Protein AF-A0A9N9DN02-F1 (afdb_monomer)

Organism: NCBI:txid60492

Foldseek 3Di:
DDDDDDPDDPPPVVVPDDDPADEAEDEPDVVRVVVLVVVQVCCCPVVVRPPYHYHYDPVNVVVVVVVVVCVVCVVVVVVVVVVVVVCVVDPVNVVVVVVVVVVVVD

InterPro domains:
  IPR012337 Ribonuclease H-like superfamily [SSF53098] (22-90)
  IPR052035 Zinc finger BED domain-containing [PTHR46481] (24-102)

Sequence (106 aa):
MNHKNAHNRAPVRDYLLPTSDGGITTDNASNMIAMGRVLKDKMYNEFNNQHLQHFHCGAHILNIIVEEGIKLISKEISKAREFSMKLRNSLSLIRELKQIFEMSVN

pLDDT: mean 77.1, std 18.7, range [35.38, 96.94]

Mean predicted aligned error: 14.73 Å

Solvent-accessible surface area (backbone atoms only — not comparable to full-atom values): 6458 Å² total; per-residue (Å²): 136,84,89,75,88,77,75,92,68,82,62,76,56,76,81,76,62,73,74,103,42,63,72,48,73,34,58,78,49,71,68,42,49,52,46,50,51,53,50,46,51,46,37,33,74,77,66,70,40,82,61,62,43,79,42,71,34,62,70,53,55,49,49,53,54,50,52,56,53,44,61,78,44,43,67,60,53,49,51,53,50,54,50,50,51,54,39,75,77,25,73,64,56,46,50,53,53,50,50,58,62,61,63,74,76,118

Structure (mmCIF, N/CA/C/O backbone):
data_AF-A0A9N9DN02-F1
#
_entry.id   AF-A0A9N9DN02-F1
#
loop_
_atom_site.group_PDB
_atom_site.id
_atom_site.type_symbol
_atom_site.label_atom_id
_atom_site.label_alt_id
_atom_site.label_comp_id
_atom_site.label_asym_id
_atom_site.label_entity_id
_atom_site.label_seq_id
_atom_site.pdbx_PDB_ins_code
_atom_site.Cartn_x
_atom_site.Cartn_y
_atom_site.Cartn_z
_atom_site.occupancy
_atom_site.B_iso_or_equiv
_atom_site.auth_seq_id
_atom_site.auth_comp_id
_atom_site.auth_asym_id
_atom_site.auth_atom_id
_atom_site.pdbx_PDB_model_num
ATOM 1 N N . MET A 1 1 ? -2.718 -46.214 -26.823 1.00 38.31 1 MET A N 1
ATOM 2 C CA . MET A 1 1 ? -1.670 -45.441 -26.121 1.00 38.31 1 MET A CA 1
ATOM 3 C C . MET A 1 1 ? -2.368 -44.284 -25.418 1.00 38.31 1 MET A C 1
ATOM 5 O O . MET A 1 1 ? -3.168 -43.612 -26.051 1.00 38.31 1 MET A O 1
ATOM 9 N N . ASN A 1 2 ? -2.218 -44.205 -24.095 1.00 35.38 2 ASN A N 1
ATOM 10 C CA . ASN A 1 2 ? -3.134 -43.540 -23.160 1.00 35.38 2 ASN A CA 1
ATOM 11 C C . ASN A 1 2 ? -3.279 -42.015 -23.326 1.00 35.38 2 ASN A C 1
ATOM 13 O O . ASN A 1 2 ? -2.292 -41.297 -23.456 1.00 35.38 2 ASN A O 1
ATOM 17 N N . HIS A 1 3 ? -4.528 -41.558 -23.177 1.00 42.97 3 HIS A N 1
ATOM 18 C CA . HIS A 1 3 ? -4.946 -40.199 -22.825 1.00 42.97 3 HIS A CA 1
ATOM 19 C C . HIS A 1 3 ? -4.157 -39.638 -21.639 1.00 42.97 3 HIS A C 1
ATOM 21 O O . HIS A 1 3 ? -4.158 -40.283 -20.592 1.00 42.97 3 HIS A O 1
ATOM 27 N N . LYS A 1 4 ? -3.660 -38.394 -21.740 1.00 43.09 4 LYS A N 1
ATOM 28 C CA . LYS A 1 4 ? -3.695 -37.411 -20.638 1.00 43.09 4 LYS A CA 1
ATOM 29 C C . LYS A 1 4 ? -3.827 -35.988 -21.188 1.00 43.09 4 LYS A C 1
ATOM 31 O O . LYS A 1 4 ? -2.881 -35.424 -21.724 1.00 43.09 4 LYS A O 1
ATOM 36 N N . ASN A 1 5 ? -5.020 -35.422 -21.000 1.00 48.03 5 ASN A N 1
ATOM 37 C CA . ASN A 1 5 ? -5.273 -33.986 -20.995 1.00 48.03 5 ASN A CA 1
ATOM 38 C C . ASN A 1 5 ? -4.391 -33.337 -19.921 1.00 48.03 5 ASN A C 1
ATOM 40 O O . ASN A 1 5 ? -4.633 -33.519 -18.726 1.00 48.03 5 ASN A O 1
ATOM 44 N N . ALA A 1 6 ? -3.371 -32.589 -20.334 1.00 38.59 6 ALA A N 1
ATOM 45 C CA . ALA A 1 6 ? -2.649 -31.698 -19.442 1.00 38.59 6 ALA A CA 1
ATOM 46 C C . ALA A 1 6 ? -3.388 -30.361 -19.431 1.00 38.59 6 ALA A C 1
ATOM 48 O O . ALA A 1 6 ? -3.251 -29.533 -20.328 1.00 38.59 6 ALA A O 1
ATOM 49 N N . HIS A 1 7 ? -4.236 -30.204 -18.419 1.00 40.31 7 HIS A N 1
ATOM 50 C CA . HIS A 1 7 ? -4.848 -28.938 -18.068 1.00 40.31 7 HIS A CA 1
ATOM 51 C C . HIS A 1 7 ? -3.811 -27.814 -18.048 1.00 40.31 7 HIS A C 1
ATOM 53 O O . HIS A 1 7 ? -2.778 -27.899 -17.385 1.00 40.31 7 HIS A O 1
ATOM 59 N N . ASN A 1 8 ? -4.171 -26.755 -18.762 1.00 47.66 8 ASN A N 1
ATOM 60 C CA . ASN A 1 8 ? -3.551 -25.447 -18.816 1.00 47.66 8 ASN A CA 1
ATOM 61 C C . ASN A 1 8 ? -3.278 -24.912 -17.393 1.00 47.66 8 ASN A C 1
ATOM 63 O O . ASN A 1 8 ? -4.156 -24.351 -16.740 1.00 47.66 8 ASN A O 1
ATOM 67 N N . ARG A 1 9 ? -2.063 -25.113 -16.886 1.00 41.38 9 ARG A N 1
ATOM 68 C CA . ARG A 1 9 ? -1.490 -24.313 -15.800 1.00 41.38 9 ARG A CA 1
ATOM 69 C C . ARG A 1 9 ? -0.191 -23.756 -16.340 1.00 41.38 9 ARG A C 1
ATOM 71 O O . ARG A 1 9 ? 0.841 -24.412 -16.234 1.00 41.38 9 ARG A O 1
ATOM 78 N N . ALA A 1 10 ? -0.260 -22.575 -16.951 1.00 39.69 10 ALA A N 1
ATOM 79 C CA . ALA A 1 10 ? 0.940 -21.789 -17.186 1.00 39.69 10 ALA A CA 1
ATOM 80 C C . ALA A 1 10 ? 1.634 -21.626 -15.820 1.00 39.69 10 ALA A C 1
ATOM 82 O O . ALA A 1 10 ? 1.010 -21.119 -14.879 1.00 39.69 10 ALA A O 1
ATOM 83 N N . PRO A 1 11 ? 2.851 -22.163 -15.635 1.00 42.19 11 PRO A N 1
ATOM 84 C CA . PRO A 1 11 ? 3.554 -21.994 -14.383 1.00 42.19 11 PRO A CA 1
ATOM 85 C C . PRO A 1 11 ? 3.861 -20.507 -14.226 1.00 42.19 11 PRO A C 1
ATOM 87 O O . PRO A 1 11 ? 4.261 -19.839 -15.171 1.00 42.19 11 PRO A O 1
ATOM 90 N N . VAL A 1 12 ? 3.765 -20.019 -12.993 1.00 43.22 12 VAL A N 1
ATOM 91 C CA . VAL A 1 12 ? 4.147 -18.672 -12.517 1.00 43.22 12 VAL A CA 1
ATOM 92 C C . VAL A 1 12 ? 5.576 -18.240 -12.939 1.00 43.22 12 VAL A C 1
ATOM 94 O O . VAL A 1 12 ? 5.989 -17.111 -12.702 1.00 43.22 12 VAL A O 1
ATOM 97 N N . ARG A 1 13 ? 6.331 -19.122 -13.608 1.00 37.84 13 ARG A N 1
ATOM 98 C CA . ARG A 1 13 ? 7.623 -18.871 -14.251 1.00 37.84 13 ARG A CA 1
ATOM 99 C C . ARG A 1 13 ? 7.603 -17.694 -15.229 1.00 37.84 13 ARG A C 1
ATOM 101 O O . ARG A 1 13 ? 8.572 -16.943 -15.239 1.00 37.84 13 ARG A O 1
ATOM 108 N N . ASP A 1 14 ? 6.515 -17.490 -15.967 1.00 40.03 14 ASP A N 1
ATOM 109 C CA . ASP A 1 14 ? 6.468 -16.464 -17.024 1.00 40.03 14 ASP A CA 1
ATOM 110 C C . ASP A 1 14 ? 6.394 -15.024 -16.481 1.00 40.03 14 ASP A C 1
ATOM 112 O O . ASP A 1 14 ? 6.610 -14.071 -17.224 1.00 40.03 14 ASP A O 1
ATOM 116 N N . TYR A 1 15 ? 6.135 -14.848 -15.180 1.00 43.31 15 TYR A N 1
ATOM 117 C CA . TYR A 1 15 ? 6.026 -13.526 -14.550 1.00 43.31 15 TYR A CA 1
ATOM 118 C C . TYR A 1 15 ? 7.287 -13.063 -13.820 1.00 43.31 15 TYR A C 1
ATOM 120 O O . TYR A 1 15 ? 7.326 -11.917 -13.374 1.00 43.31 15 TYR A O 1
ATOM 128 N N . LEU A 1 16 ? 8.301 -13.922 -13.663 1.00 44.91 16 LEU A N 1
ATOM 129 C CA . LEU A 1 16 ? 9.482 -13.580 -12.864 1.00 44.91 16 LEU A CA 1
ATOM 130 C C . LEU A 1 16 ? 10.814 -13.672 -13.601 1.00 44.91 16 LEU A C 1
ATOM 132 O O . LEU A 1 16 ? 11.726 -12.978 -13.172 1.00 44.91 16 LEU A O 1
ATOM 136 N N . LEU A 1 17 ? 10.943 -14.431 -14.695 1.00 49.62 17 LEU A N 1
ATOM 137 C CA . LEU A 1 17 ? 12.149 -14.415 -15.537 1.00 49.62 17 LEU A CA 1
ATOM 138 C C . LEU A 1 17 ? 11.824 -14.872 -16.973 1.00 49.62 17 LEU A C 1
ATOM 140 O O . LEU A 1 17 ? 11.571 -16.064 -17.168 1.00 49.62 17 LEU A O 1
ATOM 144 N N . PRO A 1 18 ? 11.869 -13.990 -17.989 1.00 47.59 18 PRO A N 1
ATOM 145 C CA . PRO A 1 18 ? 11.877 -14.421 -19.375 1.00 47.59 18 PRO A CA 1
ATOM 146 C C . PRO A 1 18 ? 13.318 -14.613 -19.875 1.00 47.59 18 PRO A C 1
ATOM 148 O O . PRO A 1 18 ? 14.162 -13.742 -19.704 1.00 47.59 18 PRO A O 1
ATOM 151 N N . THR A 1 19 ? 13.518 -15.756 -20.538 1.00 49.03 19 THR A N 1
ATOM 152 C CA . THR A 1 19 ? 14.565 -16.069 -21.531 1.00 49.03 19 THR A CA 1
ATOM 153 C C . THR A 1 19 ? 16.021 -16.143 -21.054 1.00 49.03 19 THR A C 1
ATOM 155 O O . THR A 1 19 ? 16.380 -15.766 -19.949 1.00 49.03 19 THR A O 1
ATOM 158 N N . SER A 1 20 ? 16.871 -16.750 -21.884 1.00 50.59 20 SER A N 1
ATOM 159 C CA . SER A 1 20 ? 18.319 -16.972 -21.713 1.00 50.59 20 SER A CA 1
ATOM 160 C C . SER A 1 20 ? 19.164 -15.691 -21.597 1.00 50.59 20 SER A C 1
ATOM 162 O O . SER A 1 20 ? 20.386 -15.742 -21.725 1.00 50.59 20 SER A O 1
ATOM 164 N N . ASP A 1 21 ? 18.514 -14.560 -21.341 1.00 57.31 21 ASP A N 1
ATOM 165 C CA . ASP A 1 21 ? 19.062 -13.218 -21.346 1.00 57.31 21 ASP A CA 1
ATOM 166 C C . ASP A 1 21 ? 19.002 -12.670 -19.915 1.00 57.31 21 ASP A C 1
ATOM 168 O O . ASP A 1 21 ? 18.016 -12.843 -19.200 1.00 57.31 21 ASP A O 1
ATOM 172 N N . GLY A 1 22 ? 20.090 -12.054 -19.450 1.00 67.06 22 GLY A N 1
ATOM 173 C CA . GLY A 1 22 ? 20.182 -11.563 -18.075 1.00 67.06 22 GLY A CA 1
ATOM 174 C C . GLY A 1 22 ? 19.085 -10.543 -17.739 1.00 67.06 22 GLY A C 1
ATOM 175 O O . GLY A 1 22 ? 18.770 -9.665 -18.541 1.00 67.06 22 GLY A O 1
ATOM 176 N N . GLY A 1 23 ? 18.531 -10.635 -16.529 1.00 73.31 23 GLY A N 1
ATOM 177 C CA . GLY A 1 23 ? 17.587 -9.668 -15.970 1.00 73.31 23 GLY A CA 1
ATOM 178 C C . GLY A 1 23 ? 18.146 -9.035 -14.699 1.00 73.31 23 GLY A C 1
ATOM 179 O O . GLY A 1 23 ? 18.743 -9.725 -13.872 1.00 73.31 23 GLY A O 1
ATOM 180 N N . ILE A 1 24 ? 17.959 -7.726 -14.533 1.00 78.31 24 ILE A N 1
ATOM 181 C CA . ILE A 1 24 ? 18.390 -6.991 -13.336 1.00 78.31 24 ILE A CA 1
ATOM 182 C C . ILE A 1 24 ? 17.159 -6.495 -12.600 1.00 78.31 24 ILE A C 1
ATOM 184 O O . ILE A 1 24 ? 16.350 -5.759 -13.159 1.00 78.31 24 ILE A O 1
ATOM 188 N N . THR A 1 25 ? 17.044 -6.859 -11.328 1.00 82.38 25 THR A N 1
ATOM 189 C CA . THR A 1 25 ? 16.030 -6.315 -10.426 1.00 82.38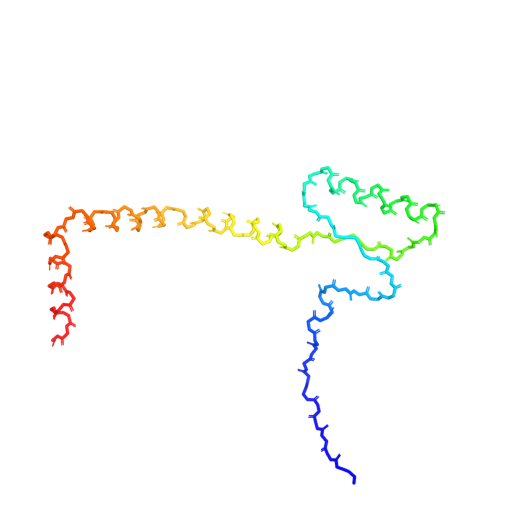 25 THR A CA 1
ATOM 190 C C . THR A 1 25 ? 16.657 -5.256 -9.532 1.00 82.38 25 THR A C 1
ATOM 192 O O . THR A 1 25 ? 17.633 -5.550 -8.841 1.00 82.38 25 THR A O 1
ATOM 195 N N . THR A 1 26 ? 16.091 -4.053 -9.484 1.00 83.12 26 THR A N 1
ATOM 196 C CA . THR A 1 26 ? 16.482 -3.039 -8.491 1.00 83.12 26 THR A CA 1
ATOM 197 C C . THR A 1 26 ? 15.283 -2.623 -7.653 1.00 83.12 26 THR A C 1
ATOM 199 O O . THR A 1 26 ? 14.137 -2.780 -8.077 1.00 83.12 26 THR A O 1
ATOM 202 N N . ASP A 1 27 ? 15.518 -2.064 -6.467 1.00 82.81 27 ASP A N 1
ATOM 203 C CA . ASP A 1 27 ? 14.460 -1.321 -5.781 1.00 82.81 27 ASP A CA 1
ATOM 204 C C . ASP A 1 27 ? 14.022 -0.086 -6.609 1.00 82.81 27 ASP A C 1
ATOM 206 O O . ASP A 1 27 ? 14.645 0.255 -7.625 1.00 82.81 27 ASP A O 1
ATOM 210 N N . ASN A 1 28 ? 12.910 0.553 -6.219 1.00 79.94 28 ASN A N 1
ATOM 211 C CA . ASN A 1 28 ? 12.373 1.719 -6.939 1.00 79.94 28 ASN A CA 1
ATOM 212 C C . ASN A 1 28 ? 12.879 3.052 -6.382 1.00 79.94 28 ASN A C 1
ATOM 214 O O . ASN A 1 28 ? 12.286 4.093 -6.680 1.00 79.94 28 ASN A O 1
ATOM 218 N N . ALA A 1 29 ? 13.945 3.062 -5.581 1.00 82.25 29 ALA A N 1
ATOM 219 C CA . ALA A 1 29 ? 14.560 4.323 -5.213 1.00 82.25 29 ALA A CA 1
ATOM 220 C C . ALA A 1 29 ? 15.029 5.042 -6.489 1.00 82.25 29 ALA A C 1
ATOM 222 O O . ALA A 1 29 ? 15.475 4.429 -7.462 1.00 82.25 29 ALA A O 1
ATOM 223 N N . SER A 1 30 ? 14.888 6.366 -6.521 1.00 81.38 30 SER A N 1
ATOM 224 C CA . SER A 1 30 ? 15.141 7.164 -7.728 1.00 81.38 30 SER A CA 1
ATOM 225 C C . SER A 1 30 ? 16.570 6.998 -8.261 1.00 81.38 30 SER A C 1
ATOM 227 O O . SER A 1 30 ? 16.779 6.964 -9.475 1.00 81.38 30 SER A O 1
ATOM 229 N N . ASN A 1 31 ? 17.543 6.815 -7.366 1.00 86.38 31 ASN A N 1
ATOM 230 C CA . ASN A 1 31 ? 18.930 6.487 -7.693 1.00 86.38 31 ASN A CA 1
ATOM 231 C C . ASN A 1 31 ? 19.078 5.099 -8.339 1.00 86.38 31 ASN A C 1
ATOM 233 O O . ASN A 1 31 ? 19.882 4.951 -9.254 1.00 86.38 31 ASN A O 1
ATOM 237 N N . MET A 1 32 ? 18.297 4.107 -7.918 1.00 86.62 32 MET A N 1
ATOM 238 C CA . MET A 1 32 ? 18.327 2.747 -8.457 1.00 86.62 32 MET A CA 1
ATOM 239 C C . MET A 1 32 ? 17.623 2.645 -9.808 1.00 86.62 32 MET A C 1
ATOM 241 O O . MET A 1 32 ? 18.097 1.939 -10.695 1.00 86.62 32 MET A O 1
ATOM 245 N N . ILE A 1 33 ? 16.569 3.435 -10.021 1.00 83.62 33 ILE A N 1
ATOM 246 C CA . ILE A 1 33 ? 15.953 3.611 -11.343 1.00 83.62 33 ILE A CA 1
ATOM 247 C C . ILE A 1 33 ? 16.941 4.279 -12.306 1.00 83.62 33 ILE A C 1
ATOM 249 O O . ILE A 1 33 ? 17.114 3.819 -13.436 1.00 83.62 33 ILE A O 1
ATOM 253 N N . ALA A 1 34 ? 17.606 5.352 -11.870 1.00 85.62 34 ALA A N 1
ATOM 254 C CA . ALA A 1 34 ? 18.621 6.027 -12.674 1.00 85.62 34 ALA A CA 1
ATOM 255 C C . ALA A 1 34 ? 19.807 5.097 -12.979 1.00 85.62 34 ALA A C 1
ATOM 257 O O . ALA A 1 34 ? 20.242 5.018 -14.127 1.00 85.62 34 ALA A O 1
ATOM 258 N N . MET A 1 35 ? 20.276 4.340 -11.983 1.00 87.94 35 MET A N 1
ATOM 259 C CA . MET A 1 35 ? 21.338 3.349 -12.147 1.00 87.94 35 MET A CA 1
ATOM 260 C C . MET A 1 35 ? 20.930 2.246 -13.125 1.00 87.94 35 MET A C 1
ATOM 262 O O . MET A 1 35 ? 21.699 1.949 -14.032 1.00 87.94 35 MET A O 1
ATOM 266 N N . GLY A 1 36 ? 19.716 1.698 -13.010 1.00 84.38 36 GLY A N 1
ATOM 267 C CA . GLY A 1 36 ? 19.201 0.673 -13.920 1.00 84.38 36 GLY A CA 1
ATOM 268 C C . GLY A 1 36 ? 19.166 1.138 -15.378 1.00 84.38 36 GLY A C 1
ATOM 269 O O . GLY A 1 36 ? 19.560 0.386 -16.268 1.00 84.38 36 GLY A O 1
ATOM 270 N N . ARG A 1 37 ? 18.788 2.402 -15.624 1.00 84.56 37 ARG A N 1
ATOM 271 C CA . ARG A 1 37 ? 18.839 3.021 -16.962 1.00 84.56 37 ARG A CA 1
ATOM 272 C C . ARG A 1 37 ? 20.270 3.147 -17.478 1.00 84.56 37 ARG A C 1
ATOM 274 O O . ARG A 1 37 ? 20.563 2.652 -18.558 1.00 84.56 37 ARG A O 1
ATOM 281 N N . VAL A 1 38 ? 21.168 3.726 -16.679 1.00 88.56 38 VAL A N 1
ATOM 282 C CA . VAL A 1 38 ? 22.589 3.876 -17.044 1.00 88.56 38 VAL A CA 1
ATOM 283 C C . VAL A 1 38 ? 23.238 2.518 -17.314 1.00 88.56 38 VAL A C 1
ATOM 285 O O . VAL A 1 38 ? 24.012 2.374 -18.256 1.00 88.56 38 VAL A O 1
ATOM 288 N N . LEU A 1 39 ? 22.922 1.511 -16.503 1.00 84.12 39 LEU A N 1
ATOM 289 C CA . 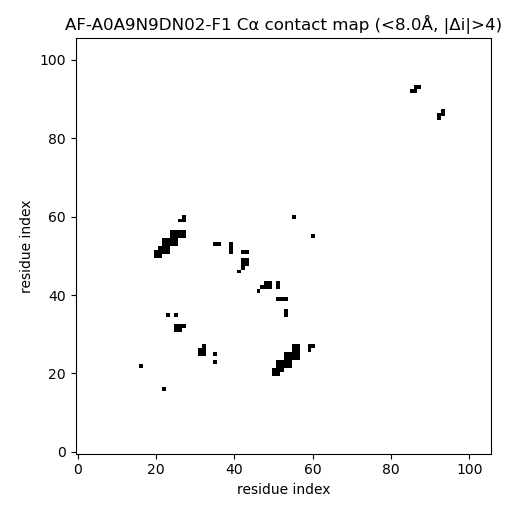LEU A 1 39 ? 23.444 0.160 -16.654 1.00 84.12 39 LEU A CA 1
ATOM 290 C C . LEU A 1 39 ? 22.908 -0.505 -17.923 1.00 84.12 39 LEU A C 1
ATOM 292 O O . LEU A 1 39 ? 23.684 -1.113 -18.655 1.00 84.12 39 LEU A O 1
ATOM 296 N N . LYS A 1 40 ? 21.617 -0.339 -18.226 1.00 82.38 40 LYS A N 1
ATOM 297 C CA . LYS A 1 40 ? 21.021 -0.814 -19.478 1.00 82.38 40 LYS A CA 1
ATOM 298 C C . LYS A 1 40 ? 21.680 -0.167 -20.697 1.00 82.38 40 LYS A C 1
ATOM 300 O O . LYS A 1 40 ? 22.065 -0.881 -21.619 1.00 82.38 40 LYS A O 1
ATOM 305 N N . ASP A 1 41 ? 21.876 1.148 -20.670 1.00 84.81 41 ASP A N 1
ATOM 306 C CA . ASP A 1 41 ? 22.502 1.888 -21.768 1.00 84.81 41 ASP A CA 1
ATOM 307 C C . ASP A 1 41 ? 23.968 1.477 -21.964 1.00 84.81 41 ASP A C 1
ATOM 309 O O . ASP A 1 41 ? 24.415 1.288 -23.095 1.00 84.81 41 ASP A O 1
ATOM 313 N N . LYS A 1 42 ? 24.723 1.266 -20.878 1.00 85.81 42 LYS A N 1
ATOM 314 C CA . LYS A 1 42 ? 26.092 0.731 -20.956 1.00 85.81 42 LYS A CA 1
ATOM 315 C C . LYS A 1 42 ? 26.128 -0.676 -21.537 1.00 85.81 42 LYS A C 1
ATOM 317 O O . LYS A 1 42 ? 26.964 -0.963 -22.383 1.00 85.81 42 LYS A O 1
ATOM 322 N N . MET A 1 43 ? 25.210 -1.545 -21.127 1.00 81.88 43 MET A N 1
ATOM 323 C CA . MET A 1 43 ? 25.144 -2.921 -21.628 1.00 81.88 43 MET A CA 1
ATOM 324 C C . MET A 1 43 ? 24.762 -2.972 -23.113 1.00 81.88 43 MET A C 1
ATOM 326 O O . MET A 1 43 ? 25.309 -3.781 -23.865 1.00 81.88 43 MET A O 1
ATOM 330 N N . TYR A 1 44 ? 23.903 -2.055 -23.557 1.00 81.56 44 TYR A N 1
ATOM 331 C CA . TYR A 1 44 ? 23.590 -1.871 -24.970 1.00 81.56 44 TYR A CA 1
ATOM 332 C C . TYR A 1 44 ? 24.809 -1.375 -25.765 1.00 81.56 44 TYR A C 1
ATOM 334 O O . TYR A 1 44 ? 25.164 -1.975 -26.776 1.00 81.56 44 TYR A O 1
ATOM 342 N N . ASN A 1 45 ? 25.482 -0.321 -25.293 1.00 83.88 45 ASN A N 1
ATOM 343 C CA . ASN A 1 45 ? 26.559 0.338 -26.039 1.00 83.88 45 ASN A CA 1
ATOM 344 C C . ASN A 1 45 ? 27.892 -0.429 -26.022 1.00 83.88 45 ASN A C 1
ATOM 346 O O . ASN A 1 45 ? 28.588 -0.456 -27.033 1.00 83.88 45 ASN A O 1
ATOM 350 N N . GLU A 1 46 ? 28.269 -1.032 -24.893 1.00 84.50 46 GLU A N 1
ATOM 351 C CA . GLU A 1 46 ? 29.579 -1.679 -24.718 1.00 84.50 46 GLU A CA 1
ATOM 352 C C . GLU A 1 46 ? 29.560 -3.166 -25.104 1.00 84.50 46 GLU A C 1
ATOM 354 O O . GLU A 1 46 ? 30.577 -3.700 -25.542 1.00 84.50 46 GLU A O 1
ATOM 359 N N . PHE A 1 47 ? 28.408 -3.836 -24.976 1.00 78.75 47 PHE A N 1
ATOM 360 C CA . PHE A 1 47 ? 28.296 -5.290 -25.163 1.00 78.75 47 PHE A CA 1
ATOM 361 C C . PHE A 1 47 ? 27.322 -5.695 -26.277 1.00 78.75 47 PHE A C 1
ATOM 363 O O . PHE A 1 47 ? 27.090 -6.888 -26.469 1.00 78.75 47 PHE A O 1
ATOM 370 N N . ASN A 1 48 ? 26.734 -4.727 -26.999 1.00 76.31 48 ASN A N 1
ATOM 371 C CA . ASN A 1 48 ? 25.661 -4.945 -27.980 1.00 76.31 48 ASN A CA 1
ATOM 372 C C . ASN A 1 48 ? 24.513 -5.812 -27.419 1.00 76.31 48 ASN A C 1
ATOM 374 O O . ASN A 1 48 ? 23.846 -6.551 -28.146 1.00 76.31 48 ASN A O 1
ATOM 378 N N . ASN A 1 49 ? 24.307 -5.766 -26.098 1.00 70.50 49 ASN A N 1
ATOM 379 C CA . ASN A 1 49 ? 23.340 -6.614 -25.426 1.00 70.50 49 ASN A CA 1
ATOM 380 C C . ASN A 1 49 ? 21.984 -5.906 -25.393 1.00 70.50 49 ASN A C 1
ATOM 382 O O . ASN A 1 49 ? 21.677 -5.134 -24.485 1.00 70.50 49 ASN A O 1
ATOM 386 N N . GLN A 1 50 ? 21.171 -6.180 -26.411 1.00 67.50 50 GLN A N 1
ATOM 387 C CA . GLN A 1 50 ? 19.829 -5.609 -26.559 1.00 67.50 50 GLN A CA 1
ATOM 388 C C . GLN A 1 50 ? 18.784 -6.282 -25.660 1.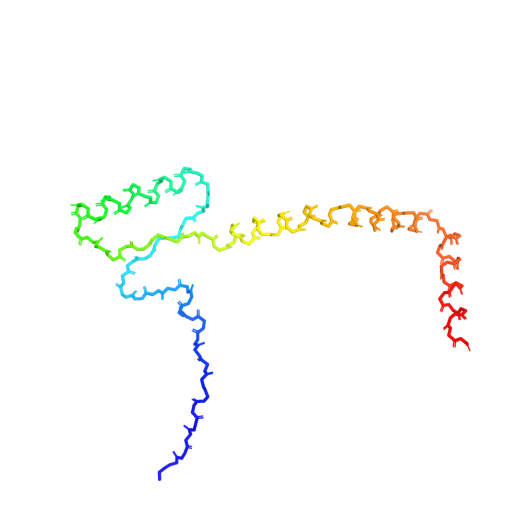00 67.50 50 GLN A C 1
ATOM 390 O O . GLN A 1 50 ? 17.662 -5.790 -25.540 1.00 67.50 50 GLN A O 1
ATOM 395 N N . HIS A 1 51 ? 19.146 -7.397 -25.024 1.00 71.88 51 HIS A N 1
ATOM 396 C CA . HIS A 1 51 ? 18.210 -8.271 -24.326 1.00 71.88 51 HIS A CA 1
ATOM 397 C C . HIS A 1 51 ? 18.207 -8.078 -22.806 1.00 71.88 51 HIS A C 1
ATOM 399 O O . HIS A 1 51 ? 17.415 -8.717 -22.117 1.00 71.88 51 HIS A O 1
ATOM 405 N N . LEU A 1 52 ? 19.034 -7.171 -22.267 1.00 75.06 52 LEU A N 1
ATOM 406 C CA . LEU A 1 52 ? 19.023 -6.867 -20.839 1.00 75.06 52 LEU A CA 1
ATOM 407 C C . LEU A 1 52 ? 17.718 -6.172 -20.433 1.00 75.06 52 LEU A C 1
ATOM 409 O O . LEU A 1 52 ? 17.429 -5.033 -20.826 1.00 75.06 52 LEU A O 1
ATOM 413 N N . GLN A 1 53 ? 16.955 -6.850 -19.582 1.00 78.19 53 GLN A N 1
ATOM 414 C CA . GLN A 1 53 ? 15.716 -6.327 -19.021 1.00 78.19 53 GLN A CA 1
ATOM 415 C C . GLN A 1 53 ? 15.951 -5.810 -17.601 1.00 78.19 53 GLN A C 1
ATOM 417 O O . GLN A 1 53 ? 16.593 -6.459 -16.773 1.00 78.19 53 GLN A O 1
ATOM 422 N N . HIS A 1 54 ? 15.429 -4.616 -17.323 1.00 81.12 54 HIS A N 1
ATOM 423 C CA . HIS A 1 54 ? 15.434 -4.022 -15.990 1.00 81.12 54 HIS A CA 1
ATOM 424 C C . HIS A 1 54 ? 14.030 -4.125 -15.401 1.00 81.12 54 HIS A C 1
ATOM 426 O O . HIS A 1 54 ? 13.064 -3.657 -16.004 1.00 81.12 54 HIS A O 1
ATOM 432 N N . PHE A 1 55 ? 13.934 -4.755 -14.235 1.00 80.88 55 PHE A N 1
ATOM 433 C CA . PHE A 1 55 ? 12.693 -4.982 -13.514 1.00 80.88 55 PHE A CA 1
ATOM 434 C C . PHE A 1 55 ? 12.715 -4.255 -12.172 1.00 80.88 55 PHE A C 1
ATOM 436 O O . PHE A 1 55 ? 13.725 -4.195 -11.467 1.00 80.88 55 PHE A O 1
ATOM 443 N N . HIS A 1 56 ? 11.555 -3.744 -11.788 1.00 79.94 56 HIS A N 1
ATOM 444 C CA . HIS A 1 56 ? 11.327 -3.209 -10.456 1.00 79.94 56 HIS A CA 1
ATOM 445 C C . HIS A 1 56 ? 11.173 -4.340 -9.435 1.00 79.94 56 HIS A C 1
ATOM 447 O O . HIS A 1 56 ? 10.572 -5.379 -9.719 1.00 79.94 56 HIS A O 1
ATOM 453 N N . CYS A 1 57 ? 11.676 -4.130 -8.221 1.00 85.12 57 CYS A N 1
ATOM 454 C CA . CYS A 1 57 ? 11.491 -5.070 -7.126 1.00 85.12 57 CYS A CA 1
ATOM 455 C C . CYS A 1 57 ? 10.001 -5.179 -6.766 1.00 85.12 57 CYS A C 1
ATOM 457 O O . CYS A 1 57 ? 9.383 -4.213 -6.307 1.00 85.12 57 CYS A O 1
ATOM 459 N N . GLY A 1 58 ? 9.430 -6.377 -6.924 1.00 80.38 58 GLY A N 1
ATOM 460 C CA . GLY A 1 58 ? 8.017 -6.638 -6.635 1.00 80.38 58 GLY A CA 1
ATOM 461 C C . GLY A 1 58 ? 7.625 -6.316 -5.190 1.00 80.38 58 GLY A C 1
ATOM 462 O O . GLY A 1 58 ? 6.546 -5.777 -4.959 1.00 80.38 58 GLY A O 1
ATOM 463 N N . ALA A 1 59 ? 8.521 -6.547 -4.222 1.00 81.25 59 ALA A N 1
ATOM 464 C CA . ALA A 1 59 ? 8.279 -6.191 -2.822 1.00 81.25 59 ALA A CA 1
ATOM 465 C C . ALA A 1 59 ? 8.066 -4.679 -2.636 1.00 81.25 59 ALA A C 1
ATOM 467 O O . ALA A 1 59 ? 7.224 -4.264 -1.844 1.00 81.25 59 ALA A O 1
ATOM 468 N N . HIS A 1 60 ? 8.779 -3.851 -3.403 1.00 76.00 60 HIS A N 1
ATOM 469 C CA . HIS A 1 60 ? 8.641 -2.401 -3.327 1.00 76.00 60 HIS A CA 1
ATOM 470 C C . HIS A 1 60 ? 7.340 -1.915 -3.984 1.00 76.00 60 HIS A C 1
ATOM 472 O O . HIS A 1 60 ? 6.663 -1.047 -3.440 1.00 76.00 60 HIS A O 1
ATOM 478 N N . ILE A 1 61 ? 6.946 -2.512 -5.114 1.00 83.69 61 ILE A N 1
ATOM 479 C CA . ILE A 1 61 ? 5.645 -2.237 -5.750 1.00 83.69 61 ILE A CA 1
ATOM 480 C C . ILE A 1 61 ? 4.498 -2.591 -4.797 1.00 83.69 61 ILE A C 1
ATOM 482 O O . 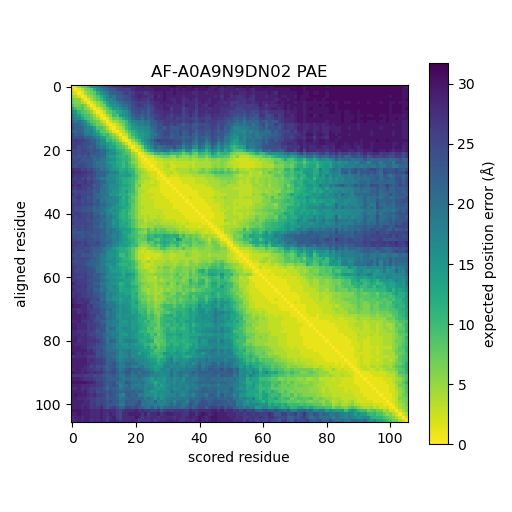ILE A 1 61 ? 3.573 -1.799 -4.626 1.00 83.69 61 ILE A O 1
ATOM 486 N N . LEU A 1 62 ? 4.574 -3.754 -4.145 1.00 84.69 62 LEU A N 1
ATOM 487 C CA . LEU A 1 62 ? 3.585 -4.166 -3.151 1.00 84.69 62 LEU A CA 1
ATOM 488 C C . LEU A 1 62 ? 3.535 -3.194 -1.973 1.00 84.69 62 LEU A C 1
ATOM 490 O O . LEU A 1 62 ? 2.440 -2.845 -1.544 1.00 84.69 62 LEU A O 1
ATOM 494 N N . ASN A 1 63 ? 4.685 -2.714 -1.492 1.00 86.19 63 ASN A N 1
ATOM 495 C CA . ASN A 1 63 ? 4.723 -1.725 -0.420 1.00 86.19 63 ASN A CA 1
ATOM 496 C C . ASN A 1 63 ? 3.998 -0.429 -0.812 1.00 86.19 63 ASN A C 1
ATOM 498 O O . ASN A 1 63 ? 3.163 0.042 -0.051 1.00 86.19 63 ASN A O 1
ATOM 502 N N . ILE A 1 64 ? 4.228 0.090 -2.024 1.00 86.19 64 ILE A N 1
ATOM 503 C CA . ILE A 1 64 ? 3.531 1.289 -2.525 1.00 86.19 64 ILE A CA 1
ATOM 504 C C . ILE A 1 64 ? 2.016 1.057 -2.598 1.00 86.19 64 ILE A C 1
ATOM 506 O O . ILE A 1 64 ? 1.242 1.873 -2.104 1.00 86.19 64 ILE A O 1
ATOM 510 N N . ILE A 1 65 ? 1.577 -0.060 -3.190 1.00 88.31 65 ILE 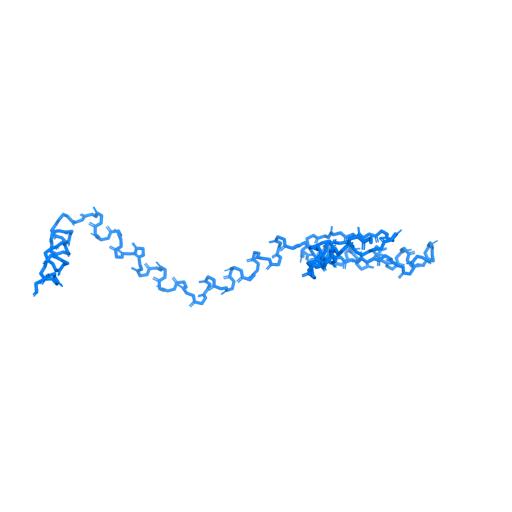A N 1
ATOM 511 C CA . ILE A 1 65 ? 0.144 -0.373 -3.323 1.00 88.31 65 ILE A CA 1
ATOM 512 C C . ILE A 1 65 ? -0.512 -0.498 -1.944 1.00 88.31 65 ILE A C 1
ATOM 514 O O . ILE A 1 65 ? -1.612 0.013 -1.735 1.00 88.31 65 ILE A O 1
ATOM 518 N N . VAL A 1 66 ? 0.155 -1.166 -1.002 1.00 91.06 66 VAL A N 1
ATOM 519 C CA . VAL A 1 66 ? -0.340 -1.337 0.367 1.00 91.06 66 VAL A CA 1
ATOM 520 C C . VAL A 1 66 ? -0.377 -0.002 1.104 1.00 91.06 66 VAL A C 1
ATOM 522 O O . VAL A 1 66 ? -1.381 0.287 1.745 1.00 91.06 66 VAL A O 1
ATOM 525 N N . GLU A 1 67 ? 0.657 0.832 1.002 1.00 92.06 67 GLU A N 1
ATOM 526 C CA . GLU A 1 67 ? 0.681 2.158 1.626 1.00 92.06 67 GLU A CA 1
ATOM 527 C C . GLU A 1 67 ? -0.449 3.051 1.106 1.00 92.06 67 GLU A C 1
ATOM 529 O O . GLU A 1 67 ? -1.182 3.640 1.905 1.00 92.06 67 GLU A O 1
ATOM 534 N N . GLU A 1 68 ? -0.644 3.117 -0.212 1.00 91.38 68 GLU A N 1
ATOM 535 C CA . GLU A 1 68 ? -1.744 3.878 -0.815 1.00 91.38 68 GLU A CA 1
ATOM 536 C C . GLU A 1 68 ? -3.111 3.304 -0.429 1.00 91.38 68 GLU A C 1
ATOM 538 O O . GLU A 1 68 ? -4.014 4.044 -0.034 1.00 91.38 68 GLU A O 1
ATOM 543 N N . GLY A 1 69 ? -3.255 1.977 -0.441 1.00 92.56 69 GLY A N 1
ATOM 544 C CA . GLY A 1 69 ? -4.468 1.305 0.020 1.00 92.56 69 GLY A CA 1
ATOM 545 C C . GLY A 1 69 ? -4.784 1.612 1.485 1.00 92.56 69 GLY A C 1
ATOM 546 O O . GLY A 1 69 ? -5.925 1.933 1.817 1.00 92.56 69 GLY A O 1
ATOM 547 N N . ILE A 1 70 ? -3.775 1.589 2.361 1.00 94.19 70 ILE A N 1
ATOM 548 C CA . ILE A 1 70 ? -3.919 1.922 3.783 1.00 94.19 70 ILE A CA 1
ATOM 549 C C . ILE A 1 70 ? -4.345 3.378 3.959 1.00 94.19 70 ILE A C 1
ATOM 551 O O . ILE A 1 70 ? -5.193 3.638 4.811 1.00 94.19 70 ILE A O 1
ATOM 555 N N . LYS A 1 71 ? -3.820 4.328 3.173 1.00 94.75 71 LYS A N 1
ATOM 556 C CA . LYS A 1 71 ? -4.231 5.743 3.259 1.00 94.75 71 LYS A CA 1
ATOM 557 C C . LYS A 1 71 ? -5.735 5.906 3.044 1.00 94.75 71 LYS A C 1
ATOM 559 O O . LYS A 1 71 ? -6.366 6.626 3.822 1.00 94.75 71 LYS A O 1
ATOM 564 N N . LEU A 1 72 ? -6.308 5.191 2.073 1.00 94.44 72 LEU A N 1
ATOM 565 C CA . LEU A 1 72 ? -7.743 5.241 1.761 1.00 94.44 72 LEU A CA 1
ATOM 566 C C . LEU A 1 72 ? 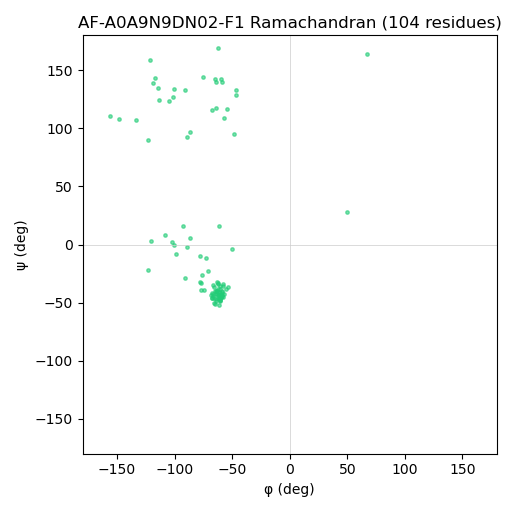-8.632 4.770 2.920 1.00 94.44 72 LEU A C 1
ATOM 568 O O . LEU A 1 72 ? -9.720 5.306 3.093 1.00 94.44 72 LEU A O 1
ATOM 572 N N . ILE A 1 73 ? -8.165 3.805 3.718 1.00 94.50 73 ILE A N 1
ATOM 573 C CA . ILE A 1 73 ? -8.919 3.228 4.849 1.00 94.50 73 ILE A CA 1
ATOM 574 C C . ILE A 1 73 ? -8.371 3.647 6.223 1.00 94.50 73 ILE A C 1
ATOM 576 O O . ILE A 1 73 ? -8.757 3.109 7.264 1.00 94.50 73 ILE A O 1
ATOM 580 N N . SER A 1 74 ? -7.427 4.589 6.251 1.00 95.44 74 SER A N 1
ATOM 581 C CA . SER A 1 74 ? -6.667 4.954 7.455 1.00 95.44 74 SER A CA 1
ATOM 582 C C . SER A 1 74 ? -7.563 5.512 8.564 1.00 95.44 74 SER A C 1
ATOM 584 O O . SER A 1 74 ? -7.338 5.258 9.753 1.00 95.44 74 SER A O 1
ATOM 586 N N . LYS A 1 75 ? -8.623 6.229 8.181 1.00 96.06 75 LYS A N 1
ATOM 587 C CA . LYS A 1 75 ? -9.614 6.800 9.097 1.00 96.06 75 LYS A CA 1
ATOM 588 C C . LYS A 1 75 ? -10.445 5.709 9.768 1.00 96.06 75 LYS A C 1
ATOM 590 O O . LYS A 1 75 ? -10.671 5.757 10.977 1.00 96.06 75 LYS A O 1
ATOM 595 N N . GLU A 1 76 ? -10.878 4.716 9.008 1.00 96.19 76 GLU A N 1
ATOM 596 C CA . GLU A 1 76 ? -11.653 3.566 9.471 1.00 96.19 76 GLU A CA 1
ATOM 597 C C . GLU A 1 76 ? -10.802 2.690 10.394 1.00 96.19 76 GLU A C 1
ATOM 599 O O . GLU A 1 76 ? -1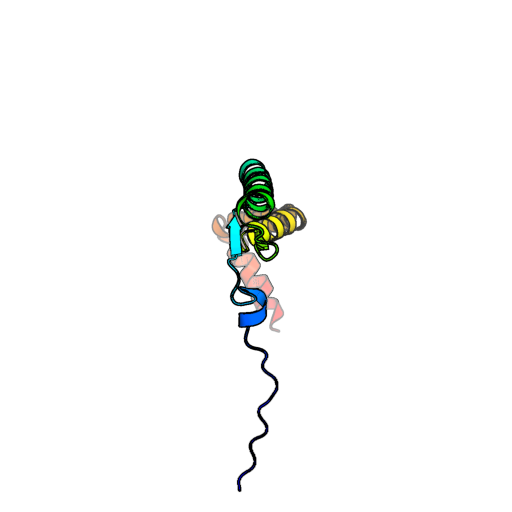1.260 2.315 11.475 1.00 96.19 76 GLU A O 1
ATOM 604 N N . ILE A 1 77 ? -9.534 2.457 10.033 1.00 95.56 77 ILE A N 1
ATOM 605 C CA . ILE A 1 77 ? -8.560 1.771 10.894 1.00 95.56 77 ILE A CA 1
ATOM 606 C C . ILE A 1 77 ? -8.401 2.518 12.223 1.00 95.56 77 ILE A C 1
ATOM 608 O O . ILE A 1 77 ? -8.410 1.893 13.285 1.00 95.56 77 ILE A O 1
ATOM 612 N N . SER A 1 78 ? -8.279 3.847 12.183 1.00 96.62 78 SER A N 1
ATOM 613 C CA . SER A 1 78 ? -8.124 4.668 13.390 1.00 96.62 78 SER A CA 1
ATOM 614 C C . SER A 1 78 ? -9.343 4.553 14.306 1.00 96.62 78 SER A C 1
ATOM 616 O O . SER A 1 78 ? -9.194 4.262 15.492 1.00 96.62 78 SER A O 1
ATOM 618 N N . LYS A 1 79 ? -10.557 4.644 13.750 1.00 96.94 79 LYS A N 1
ATOM 619 C CA . LYS A 1 79 ? -11.805 4.438 14.504 1.00 96.94 79 LYS A CA 1
ATOM 620 C C . LYS A 1 79 ? -11.890 3.045 15.128 1.00 96.94 79 LYS A C 1
ATOM 622 O O . LYS A 1 79 ? -12.257 2.921 16.294 1.00 96.94 79 LYS A O 1
ATOM 627 N N . ALA A 1 80 ? -11.541 2.000 14.377 1.00 95.88 80 ALA A N 1
ATOM 628 C CA . ALA A 1 80 ? -11.553 0.629 14.882 1.00 95.88 80 ALA A CA 1
ATOM 629 C C . ALA A 1 80 ? -10.556 0.443 16.038 1.00 95.88 80 ALA A C 1
ATOM 631 O O . ALA A 1 80 ? -10.880 -0.193 17.044 1.00 95.88 80 ALA A O 1
ATOM 632 N N . ARG A 1 81 ? -9.364 1.047 15.934 1.00 96.56 81 ARG A N 1
ATOM 633 C CA . ARG A 1 81 ? -8.358 1.041 17.006 1.00 96.56 81 ARG A CA 1
ATOM 634 C C . ARG A 1 81 ? -8.855 1.766 18.249 1.00 96.56 81 ARG A C 1
ATOM 636 O O . ARG A 1 81 ? -8.786 1.200 19.337 1.00 96.56 81 ARG A O 1
ATOM 643 N N . GLU A 1 82 ? -9.398 2.969 18.098 1.00 96.44 82 GLU A N 1
ATOM 644 C CA . GLU A 1 82 ? -9.966 3.730 19.214 1.00 96.44 82 GLU A CA 1
ATOM 645 C C . GLU A 1 82 ? -11.099 2.969 19.905 1.00 96.44 82 GLU A C 1
ATOM 647 O O . GLU A 1 82 ? -11.138 2.891 21.134 1.00 96.44 82 GLU A O 1
ATOM 652 N N . PHE A 1 83 ? -12.002 2.369 19.128 1.00 94.38 83 PHE A N 1
ATOM 653 C CA . PHE A 1 83 ? -13.075 1.535 19.656 1.00 94.38 83 PHE A CA 1
ATOM 654 C C . PHE A 1 83 ? -12.523 0.331 20.429 1.00 94.38 83 PHE A C 1
ATOM 656 O O . PHE A 1 83 ? -12.912 0.102 21.573 1.00 94.38 83 PHE A O 1
ATOM 663 N N . SER A 1 84 ? -11.554 -0.390 19.857 1.00 94.06 84 SER A N 1
ATOM 664 C CA . SER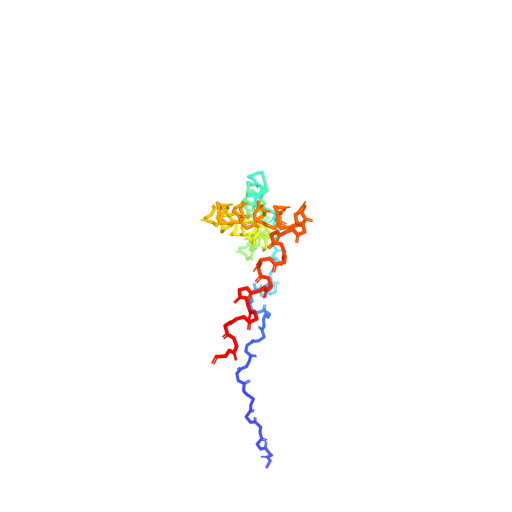 A 1 84 ? -10.907 -1.522 20.524 1.00 94.06 84 SER A CA 1
ATOM 665 C C . SER A 1 84 ? -10.196 -1.113 21.816 1.00 94.06 84 SER A C 1
ATOM 667 O O . SER A 1 84 ? -10.245 -1.865 22.791 1.00 94.06 84 SER A O 1
ATOM 669 N N . MET A 1 85 ? -9.554 0.058 21.849 1.00 95.38 85 MET A N 1
ATOM 670 C CA . MET A 1 85 ? -8.919 0.594 23.056 1.00 95.38 85 MET A CA 1
ATOM 671 C C . MET A 1 85 ? -9.954 0.931 24.131 1.00 95.38 85 MET A C 1
ATOM 673 O O . MET A 1 85 ? -9.781 0.544 25.286 1.00 95.38 85 MET A O 1
ATOM 677 N N . LYS A 1 86 ? -11.049 1.605 23.756 1.00 94.19 86 LYS A N 1
ATOM 678 C CA . LYS A 1 86 ? -12.153 1.925 24.675 1.00 94.19 86 LYS A CA 1
ATOM 679 C C . LYS A 1 86 ? -12.783 0.664 25.261 1.00 94.19 86 LYS A C 1
ATOM 681 O O . LYS A 1 86 ? -12.993 0.609 26.468 1.00 94.19 86 LYS A O 1
ATOM 686 N N . LEU A 1 87 ? -13.019 -0.355 24.433 1.00 92.88 87 LEU A N 1
ATOM 687 C CA . LEU A 1 87 ? -13.512 -1.651 24.894 1.00 92.88 87 LEU A CA 1
ATOM 688 C C . LEU A 1 87 ? -12.533 -2.316 25.859 1.00 92.88 87 LEU A C 1
ATOM 690 O O . LEU A 1 87 ? -12.922 -2.676 26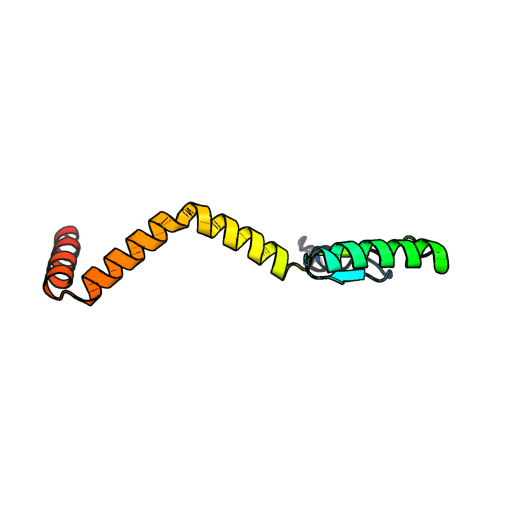.964 1.00 92.88 87 LEU A O 1
ATOM 694 N N . ARG A 1 88 ? -11.255 -2.445 25.477 1.00 92.19 88 ARG A N 1
ATOM 695 C CA . ARG A 1 88 ? -10.236 -3.096 26.317 1.00 92.19 88 ARG A CA 1
ATOM 696 C C . ARG A 1 88 ? -10.142 -2.456 27.704 1.00 92.19 88 ARG A C 1
ATOM 698 O O . ARG A 1 88 ? -9.951 -3.169 28.683 1.00 92.19 88 ARG A O 1
ATOM 705 N N . ASN A 1 89 ? -10.278 -1.136 27.777 1.00 93.25 89 ASN A N 1
ATOM 706 C CA . ASN A 1 89 ? -10.104 -0.383 29.015 1.00 93.25 89 ASN A CA 1
ATOM 707 C C . ASN A 1 89 ? -11.394 -0.235 29.837 1.00 93.25 89 ASN A C 1
ATOM 709 O O . ASN A 1 89 ? -11.350 0.346 30.918 1.00 93.25 89 ASN A O 1
ATOM 713 N N . SER A 1 90 ? -12.535 -0.744 29.360 1.00 93.31 90 SER A N 1
ATOM 714 C CA . SER A 1 90 ? -13.820 -0.595 30.042 1.00 93.31 90 SER A CA 1
ATOM 715 C C . SER A 1 90 ? -14.590 -1.911 30.114 1.00 93.31 90 SER A C 1
ATOM 717 O O . SER A 1 90 ? -15.186 -2.383 29.144 1.00 93.31 90 SER A O 1
ATOM 719 N N . LEU A 1 91 ? -14.631 -2.483 31.319 1.00 88.19 91 LEU A N 1
ATOM 720 C CA . LEU A 1 91 ? -15.400 -3.695 31.606 1.00 88.19 91 LEU A CA 1
ATOM 721 C C . LEU A 1 91 ? -16.910 -3.496 31.416 1.00 88.19 91 LEU A C 1
ATOM 723 O O . LEU A 1 91 ? -17.591 -4.450 31.040 1.00 88.19 91 LEU A O 1
ATOM 727 N N . SER A 1 92 ? -17.439 -2.293 31.667 1.00 91.94 92 SER A N 1
ATOM 728 C CA . SER A 1 92 ? -18.862 -2.003 31.452 1.00 91.94 92 SER A CA 1
ATOM 729 C C . SER A 1 92 ? -19.214 -2.037 29.968 1.00 91.94 92 SER A C 1
ATOM 731 O O . SER A 1 92 ? -20.148 -2.741 29.598 1.00 91.94 92 SER A O 1
ATOM 733 N N . LEU A 1 93 ? -18.404 -1.405 29.110 1.00 90.62 93 LEU A N 1
ATOM 734 C CA . LEU A 1 93 ? -18.627 -1.420 27.661 1.00 90.62 93 LEU A CA 1
ATOM 735 C C . LEU A 1 93 ? -18.538 -2.837 27.076 1.00 90.62 93 LEU A C 1
ATOM 737 O O . LEU A 1 93 ? -19.334 -3.193 26.214 1.00 90.62 93 LEU A O 1
ATOM 741 N N . ILE A 1 94 ? -17.614 -3.678 27.558 1.00 91.06 94 ILE A N 1
ATOM 742 C CA . ILE A 1 94 ? -17.552 -5.091 27.140 1.00 91.06 94 ILE A CA 1
ATOM 743 C C . ILE A 1 94 ? -18.813 -5.857 27.561 1.00 91.06 94 ILE A C 1
ATOM 745 O O . ILE A 1 94 ? -19.292 -6.698 26.800 1.00 91.06 94 ILE A O 1
ATOM 749 N N . ARG A 1 95 ? -19.344 -5.607 28.763 1.00 89.88 95 ARG A N 1
ATOM 750 C CA . ARG A 1 95 ? -20.571 -6.264 29.241 1.00 89.88 95 ARG A CA 1
ATOM 751 C C . ARG A 1 95 ? -21.794 -5.831 28.438 1.00 89.88 95 ARG A C 1
ATOM 753 O O . ARG A 1 95 ? -22.548 -6.700 28.016 1.00 89.88 95 ARG A O 1
ATOM 760 N N . GLU A 1 96 ? -21.951 -4.535 28.187 1.00 92.06 96 GLU A N 1
ATOM 761 C CA . GLU A 1 96 ? -23.026 -4.002 27.339 1.00 92.06 96 GLU A CA 1
ATOM 762 C C . GLU A 1 96 ? -22.950 -4.578 25.923 1.00 92.06 96 GLU A C 1
ATOM 764 O O . GLU A 1 96 ? -23.946 -5.058 25.389 1.00 92.06 96 GLU A O 1
ATOM 769 N N . LEU A 1 97 ? -21.750 -4.617 25.337 1.00 90.06 97 LEU A N 1
ATOM 770 C CA . LEU A 1 97 ? -21.552 -5.193 24.012 1.00 90.06 97 LEU A CA 1
ATOM 771 C C . LEU A 1 97 ? -21.955 -6.675 23.970 1.00 90.06 97 LEU A C 1
ATOM 773 O O . LEU A 1 97 ? -22.645 -7.089 23.043 1.00 90.06 97 LEU A O 1
ATOM 777 N N . LYS A 1 98 ? -21.568 -7.469 24.980 1.00 89.31 98 LYS A N 1
ATOM 778 C CA . LYS A 1 98 ? -21.983 -8.879 25.094 1.00 89.31 98 LYS A CA 1
ATOM 779 C C . LYS A 1 98 ? -23.499 -9.022 25.174 1.00 89.31 98 LYS A C 1
ATOM 781 O O . LYS A 1 98 ? -24.050 -9.832 24.443 1.00 89.31 98 LYS A O 1
ATOM 786 N N . GLN A 1 99 ? -24.161 -8.201 25.988 1.00 92.19 99 GLN A N 1
ATOM 787 C CA . GLN A 1 99 ? -25.620 -8.222 26.102 1.00 92.19 99 GLN A CA 1
ATOM 788 C C . GLN A 1 99 ? -26.299 -7.935 24.760 1.00 92.19 99 GLN A C 1
ATOM 790 O O . GLN A 1 99 ? -27.216 -8.655 24.388 1.00 92.19 99 GLN A O 1
ATOM 795 N N . ILE A 1 100 ? -25.815 -6.953 23.992 1.00 91.69 100 ILE A N 1
ATOM 796 C CA . ILE A 1 100 ? -26.358 -6.646 22.658 1.00 91.69 100 ILE A CA 1
ATOM 797 C C . ILE A 1 100 ? -26.256 -7.860 21.717 1.00 91.69 100 ILE A C 1
ATOM 799 O O . ILE A 1 100 ? -27.208 -8.151 20.995 1.00 91.69 100 ILE A O 1
ATOM 803 N N . PHE A 1 101 ? -25.128 -8.577 21.728 1.00 86.25 101 PHE A N 1
ATOM 804 C CA . PHE A 1 101 ? -24.930 -9.767 20.887 1.00 86.25 101 PHE A CA 1
ATOM 805 C C . PHE A 1 101 ? -25.664 -11.016 21.390 1.00 86.25 101 PHE A C 1
ATOM 807 O O . PHE A 1 101 ? -25.986 -11.889 20.593 1.00 86.25 101 PHE A O 1
ATOM 814 N N . GLU A 1 102 ? -25.930 -11.122 22.689 1.00 87.38 102 GLU A N 1
ATOM 815 C CA . GLU A 1 102 ? -26.732 -12.208 23.264 1.00 87.38 102 GLU A CA 1
ATOM 816 C C . GLU A 1 102 ? -28.235 -11.974 23.041 1.00 87.38 102 GLU A C 1
ATOM 818 O O . GLU A 1 102 ? -28.988 -12.923 22.834 1.00 87.38 102 GLU A O 1
ATOM 823 N N . MET A 1 103 ? -28.677 -10.714 23.011 1.00 67.50 103 MET A N 1
ATOM 824 C CA . MET A 1 103 ? -30.065 -10.340 22.719 1.00 67.50 103 MET A CA 1
ATOM 825 C C . MET A 1 103 ? -30.460 -10.552 21.253 1.00 67.50 103 MET A C 1
ATOM 827 O O . MET A 1 103 ? -31.645 -10.691 20.973 1.00 67.50 103 MET A O 1
ATOM 831 N N . SER A 1 104 ? -29.505 -10.584 20.321 1.00 59.81 104 SER A N 1
ATOM 832 C CA . SER A 1 104 ? -29.769 -10.750 18.884 1.00 59.81 104 SER A CA 1
ATOM 833 C C . SER A 1 104 ? -29.877 -12.210 18.416 1.00 59.81 104 SER A C 1
ATOM 835 O O . SER A 1 104 ? -30.000 -12.449 17.215 1.00 59.81 104 SER A O 1
ATOM 837 N N . VAL A 1 105 ? -29.839 -13.181 19.341 1.00 58.38 105 VAL A N 1
ATOM 838 C CA . VAL A 1 105 ? -29.949 -14.632 19.066 1.00 58.38 105 VAL A CA 1
ATOM 839 C C . VAL A 1 105 ? -31.352 -15.197 19.384 1.00 58.38 105 VAL A C 1
ATOM 841 O O . VAL A 1 105 ? -31.589 -16.385 19.183 1.00 58.38 105 VAL A O 1
ATOM 844 N N . ASN A 1 106 ? -32.305 -14.361 19.814 1.00 45.88 106 ASN A N 1
ATOM 845 C CA . ASN A 1 106 ? -33.716 -14.733 20.024 1.00 45.88 106 ASN A CA 1
ATOM 846 C C . ASN A 1 106 ? -34.632 -14.079 18.988 1.00 45.88 106 ASN A C 1
ATOM 848 O O . ASN A 1 106 ? -35.664 -14.706 18.660 1.00 45.88 106 ASN A O 1
#

Radius of gyration: 26.64 Å; Cα contacts (8 Å, |Δi|>4): 54; chains: 1; bounding box: 63×53×60 Å

Secondary structure (DSSP, 8-state):
-----------GGGGT--SSS-EEEE-S-HHHHHHHHHHHHHHHHHH--TT-EEEE-HHHHHHHHHHHHHHHHHHHHHHHHHHHHHHHT-HHHHHHHHHHHHHTT-

Nearest PDB structures (foldseek):
  2ypn-assembly1_A  TM=7.019E-01  e=3.470E+00  Escherichia coli
  5m7f-assembly1_A  TM=6.044E-01  e=6.831E+00  Homo sapiens
  7ccx-assembly1_A  TM=6.519E-01  e=8.957E+00  Homo sapiens
  5l9p-assembly2_B  TM=3.941E-01  e=8.957E+00  Agrobacterium tumefaciens str. B6